Protein AF-A0A0K8Q6Y3-F1 (afdb_monomer_lite)

pLDDT: mean 94.61, std 6.65, range [53.03, 98.31]

Radius of gyration: 15.13 Å; chains: 1; bounding box: 29×23×39 Å

Secondary structure (DSSP, 8-state):
-PPP-HHHHHHHHHHHHHHPPP-GGGGGG--S--EEEEETT-SSS-HHHHHHHHHH-TTSEEEEETT--SS--

Sequence (73 aa):
MTTPIGADAFLRQQQAVVQRADLQSMLPSIACPTAIIHGAGDRLIPISAAEEMAAALPTAQFTVVEGAGHFLF

Structure (mmCIF, N/CA/C/O backbone):
data_AF-A0A0K8Q6Y3-F1
#
_entry.id   AF-A0A0K8Q6Y3-F1
#
loop_
_atom_site.group_PDB
_atom_site.id
_atom_site.type_symbol
_atom_site.label_atom_id
_atom_site.label_alt_id
_atom_site.label_comp_id
_atom_site.label_asym_id
_atom_site.label_entity_id
_atom_site.label_seq_id
_atom_site.pdbx_PDB_ins_code
_atom_site.Cartn_x
_atom_site.Cartn_y
_atom_site.Cartn_z
_atom_site.occupancy
_atom_site.B_iso_or_equiv
_atom_site.auth_seq_id
_atom_site.auth_comp_id
_atom_site.auth_asym_id
_atom_site.auth_atom_id
_atom_site.pdbx_PDB_model_num
ATOM 1 N N . MET A 1 1 ? -3.070 9.941 -24.794 1.00 53.03 1 MET A N 1
ATOM 2 C CA . MET A 1 1 ? -1.903 9.096 -25.132 1.00 53.03 1 MET A CA 1
ATOM 3 C C . MET A 1 1 ? -0.746 9.554 -24.265 1.00 53.03 1 MET A C 1
ATOM 5 O O . MET A 1 1 ? -0.551 10.758 -24.161 1.00 53.03 1 MET A O 1
ATOM 9 N N . THR A 1 2 ? -0.057 8.647 -23.576 1.00 79.12 2 THR A N 1
ATOM 10 C CA . THR A 1 2 ? 1.117 8.988 -22.758 1.00 79.12 2 THR A CA 1
ATOM 11 C C . THR A 1 2 ? 2.370 9.016 -23.634 1.00 79.12 2 THR A C 1
ATOM 13 O O . THR A 1 2 ? 2.505 8.215 -24.558 1.00 79.12 2 THR A O 1
ATOM 16 N N . THR A 1 3 ? 3.281 9.952 -23.366 1.00 88.31 3 THR A N 1
ATOM 17 C CA . THR A 1 3 ? 4.572 10.044 -24.064 1.00 88.31 3 THR A CA 1
ATOM 18 C C . THR A 1 3 ? 5.614 9.202 -23.322 1.00 88.31 3 THR A C 1
ATOM 20 O O . THR A 1 3 ? 5.727 9.350 -22.102 1.00 88.31 3 THR A O 1
ATOM 23 N N . PRO A 1 4 ? 6.397 8.343 -24.002 1.00 87.50 4 PRO A N 1
ATOM 24 C CA . PRO A 1 4 ? 7.490 7.611 -23.365 1.00 87.50 4 PRO A CA 1
ATOM 25 C C . PRO A 1 4 ? 8.551 8.565 -22.797 1.00 87.50 4 PRO A C 1
ATOM 27 O O . PRO A 1 4 ? 9.011 9.467 -23.492 1.00 87.50 4 PRO A O 1
ATOM 30 N N . ILE A 1 5 ? 8.963 8.344 -21.546 1.00 91.56 5 ILE A N 1
ATOM 31 C CA . ILE A 1 5 ? 9.939 9.188 -20.822 1.00 91.56 5 ILE A CA 1
ATOM 32 C C . ILE A 1 5 ? 11.353 8.584 -20.740 1.00 91.56 5 ILE A C 1
ATOM 34 O O . ILE A 1 5 ? 12.266 9.219 -20.217 1.00 91.56 5 ILE A O 1
ATOM 38 N N . GLY A 1 6 ? 11.549 7.376 -21.278 1.00 95.50 6 GLY A N 1
ATOM 39 C CA . GLY A 1 6 ? 12.849 6.702 -21.344 1.00 95.50 6 GLY A CA 1
ATOM 40 C C . GLY A 1 6 ? 13.326 6.070 -20.027 1.00 95.50 6 GLY A C 1
ATOM 41 O O . GLY A 1 6 ? 12.732 6.250 -18.962 1.00 95.50 6 GLY A O 1
ATOM 42 N N . ALA A 1 7 ? 14.415 5.301 -20.118 1.00 95.44 7 ALA A N 1
ATOM 4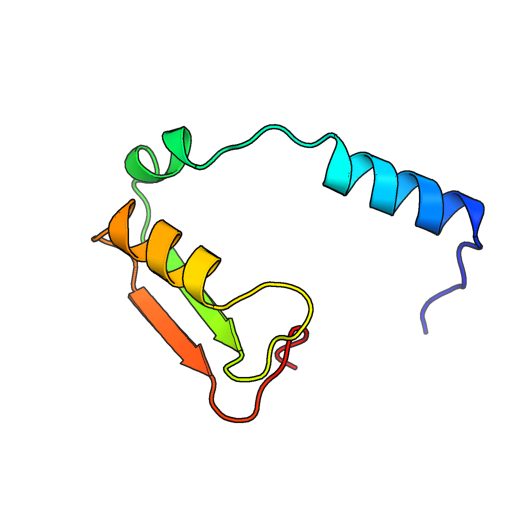3 C CA . ALA A 1 7 ? 14.950 4.499 -19.013 1.00 95.44 7 ALA A CA 1
ATOM 44 C C . ALA A 1 7 ? 15.485 5.348 -17.848 1.00 95.44 7 ALA A C 1
ATOM 46 O O . ALA A 1 7 ? 15.249 5.011 -16.690 1.00 95.44 7 ALA A O 1
ATOM 47 N N . ASP A 1 8 ? 16.131 6.480 -18.128 1.00 96.75 8 ASP A N 1
ATOM 48 C CA . ASP A 1 8 ? 16.684 7.349 -17.080 1.00 96.75 8 ASP A CA 1
ATOM 49 C C . ASP A 1 8 ? 15.591 7.924 -16.177 1.00 96.75 8 ASP A C 1
ATOM 51 O O . ASP A 1 8 ? 15.766 8.059 -14.966 1.00 96.75 8 ASP A O 1
ATOM 55 N N . ALA A 1 9 ? 14.434 8.259 -16.753 1.00 95.06 9 ALA A N 1
ATOM 56 C CA . ALA A 1 9 ? 13.300 8.727 -15.973 1.00 95.06 9 ALA A CA 1
ATOM 57 C C . ALA A 1 9 ? 12.722 7.611 -15.095 1.00 95.06 9 ALA A C 1
ATOM 59 O O . ALA A 1 9 ? 12.440 7.858 -13.923 1.00 95.06 9 ALA A O 1
ATOM 60 N N . PHE A 1 10 ? 12.627 6.388 -15.624 1.00 93.62 10 PHE A N 1
ATOM 61 C CA . PHE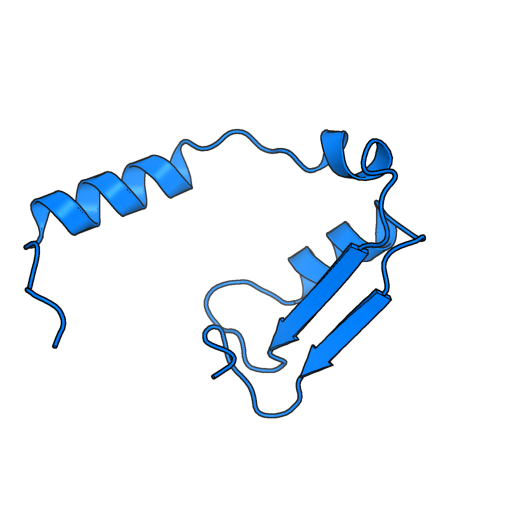 A 1 10 ? 12.228 5.218 -14.844 1.00 93.62 10 PHE A CA 1
ATOM 62 C C . PHE A 1 10 ? 13.188 4.962 -13.671 1.00 93.62 10 PHE A C 1
ATOM 64 O O . PHE A 1 10 ? 12.740 4.827 -12.535 1.00 93.62 10 PHE A O 1
ATOM 71 N N . LEU A 1 11 ? 14.505 4.971 -13.908 1.00 96.25 11 LEU A N 1
ATOM 72 C CA . LEU A 1 11 ? 15.509 4.755 -12.860 1.00 96.25 11 LEU A CA 1
ATOM 73 C C . LEU A 1 11 ? 15.437 5.817 -11.761 1.00 96.25 11 LEU A C 1
ATOM 75 O O . LEU A 1 11 ? 15.454 5.471 -10.581 1.00 96.25 11 LEU A O 1
ATOM 79 N N . ARG A 1 12 ? 15.279 7.095 -12.128 1.00 95.69 12 ARG A N 1
ATOM 80 C CA . ARG A 1 12 ? 15.101 8.176 -11.144 1.00 95.69 12 ARG A CA 1
ATOM 81 C C . ARG A 1 12 ? 13.841 7.989 -10.298 1.00 95.69 12 ARG A C 1
ATOM 83 O O . ARG A 1 12 ? 13.879 8.241 -9.098 1.00 95.69 12 ARG A O 1
ATOM 90 N N . GLN A 1 13 ? 12.737 7.538 -10.896 1.00 95.06 13 GLN A N 1
ATOM 91 C CA . GLN A 1 13 ? 11.499 7.255 -10.161 1.00 95.06 13 GLN A CA 1
ATOM 92 C C . GLN A 1 13 ? 11.664 6.068 -9.205 1.00 95.06 13 GLN A C 1
ATOM 94 O O . GLN A 1 13 ? 11.267 6.166 -8.046 1.00 95.06 13 GLN A O 1
ATOM 99 N N . GLN A 1 14 ? 12.305 4.984 -9.650 1.00 95.50 14 GLN A N 1
ATOM 100 C CA . GLN A 1 14 ? 12.594 3.831 -8.791 1.00 95.50 14 GLN A CA 1
ATOM 101 C C . GLN A 1 14 ? 13.508 4.212 -7.620 1.00 95.50 14 GLN A C 1
ATOM 103 O O . GLN A 1 14 ? 13.225 3.858 -6.478 1.00 95.50 14 GLN A O 1
ATOM 108 N N . GLN A 1 15 ? 14.559 4.999 -7.871 1.00 96.69 15 GLN A N 1
ATOM 109 C CA . GLN A 1 15 ? 15.436 5.507 -6.813 1.00 96.69 15 GLN A CA 1
ATOM 110 C C . GLN A 1 15 ? 14.672 6.353 -5.791 1.00 96.69 15 GLN A C 1
ATOM 112 O O . GLN A 1 15 ? 14.867 6.163 -4.594 1.00 96.69 15 GLN A O 1
ATOM 117 N N . ALA A 1 16 ? 13.767 7.227 -6.239 1.00 95.62 16 ALA A N 1
ATOM 118 C CA . ALA A 1 16 ? 12.941 8.027 -5.337 1.00 95.62 16 ALA A CA 1
ATOM 119 C C . ALA A 1 16 ? 12.036 7.158 -4.444 1.00 95.62 16 ALA A C 1
ATOM 121 O O . ALA A 1 16 ? 11.897 7.442 -3.257 1.00 95.62 16 ALA A O 1
ATOM 122 N N . VAL A 1 17 ? 11.459 6.077 -4.985 1.00 93.44 17 VAL A N 1
ATOM 123 C CA . VAL A 1 17 ? 10.650 5.126 -4.201 1.00 93.44 17 VAL A CA 1
ATOM 124 C C . VAL A 1 17 ? 11.503 4.384 -3.173 1.00 93.44 17 VAL A C 1
ATOM 126 O O . VAL A 1 17 ? 11.076 4.245 -2.031 1.00 93.44 17 VAL A O 1
ATOM 129 N N . VAL A 1 18 ? 12.705 3.938 -3.548 1.00 93.50 18 VAL A N 1
ATOM 130 C CA . VAL A 1 18 ? 13.615 3.194 -2.656 1.00 93.50 18 VAL A CA 1
ATOM 131 C C . VAL A 1 18 ? 14.176 4.076 -1.539 1.00 93.50 18 VAL A C 1
ATOM 133 O O . VAL A 1 18 ? 14.362 3.607 -0.422 1.00 93.50 18 VAL A O 1
ATOM 136 N N . GLN A 1 19 ? 14.450 5.348 -1.827 1.00 95.69 19 GLN A N 1
ATOM 137 C CA . GLN A 1 19 ? 15.052 6.283 -0.871 1.00 95.69 19 GLN A CA 1
ATOM 138 C C . GLN A 1 19 ? 14.028 7.000 0.015 1.00 95.69 19 GLN A C 1
ATOM 140 O O . GLN A 1 19 ? 14.420 7.784 0.882 1.00 95.69 19 GLN A O 1
ATOM 145 N N . ARG A 1 20 ? 12.724 6.781 -0.200 1.00 95.12 20 ARG A N 1
ATOM 146 C CA . ARG A 1 20 ? 11.687 7.433 0.605 1.00 95.12 20 ARG A CA 1
ATOM 147 C C . ARG A 1 20 ? 11.803 7.005 2.068 1.00 95.12 20 ARG A C 1
ATOM 149 O O . ARG A 1 20 ? 12.071 5.844 2.364 1.00 95.12 20 ARG A O 1
ATOM 156 N N . ALA A 1 21 ? 11.552 7.943 2.976 1.00 95.38 21 ALA A N 1
ATOM 157 C CA . ALA A 1 21 ? 11.482 7.634 4.396 1.00 95.38 21 ALA A CA 1
ATOM 158 C C . ALA A 1 21 ? 10.334 6.657 4.690 1.00 95.38 21 ALA A C 1
ATOM 160 O O . ALA A 1 21 ? 9.289 6.687 4.029 1.00 95.38 21 ALA A O 1
ATOM 161 N N . ASP A 1 22 ? 10.522 5.825 5.711 1.00 94.19 22 ASP A N 1
ATOM 162 C CA . ASP A 1 22 ? 9.422 5.074 6.301 1.00 94.19 22 ASP A CA 1
ATOM 163 C C . ASP A 1 22 ? 8.502 6.035 7.068 1.00 94.19 22 ASP A C 1
ATOM 165 O O . ASP A 1 22 ? 8.962 6.836 7.883 1.00 94.19 22 ASP A O 1
ATOM 169 N N . LEU A 1 23 ? 7.202 5.964 6.781 1.00 93.94 23 LEU A N 1
ATOM 170 C CA . LEU A 1 23 ? 6.170 6.829 7.354 1.00 93.94 23 LEU A CA 1
ATOM 171 C C . LEU A 1 23 ? 5.164 6.052 8.213 1.00 93.94 23 LEU A C 1
ATOM 173 O O . LEU A 1 23 ? 4.158 6.626 8.628 1.00 93.94 23 LEU A O 1
ATOM 177 N N . GLN A 1 24 ? 5.407 4.769 8.505 1.00 93.88 24 GLN A N 1
ATOM 178 C CA . GLN A 1 24 ? 4.498 3.952 9.320 1.00 93.88 24 GLN A CA 1
ATOM 179 C C . GLN A 1 24 ? 4.204 4.584 10.689 1.00 93.88 24 GLN A C 1
ATOM 181 O O . GLN A 1 24 ? 3.059 4.601 11.135 1.00 93.88 24 GLN A O 1
ATOM 186 N N . SER A 1 25 ? 5.208 5.197 11.323 1.00 95.62 25 SER A N 1
ATOM 187 C CA . SER A 1 25 ? 5.052 5.887 12.612 1.00 95.62 25 SER A CA 1
ATOM 188 C C . SER A 1 25 ? 4.145 7.122 12.553 1.00 95.62 25 SER A C 1
ATOM 190 O O . SER A 1 25 ? 3.672 7.580 13.592 1.00 95.62 25 SER A O 1
ATOM 192 N N . MET A 1 26 ? 3.877 7.657 11.358 1.00 95.88 26 MET A N 1
ATOM 193 C CA . MET A 1 26 ? 2.981 8.797 11.167 1.00 95.88 26 MET A CA 1
ATOM 194 C C . MET A 1 26 ? 1.511 8.391 11.033 1.00 95.88 26 MET A C 1
ATOM 196 O O . MET A 1 26 ? 0.650 9.252 11.205 1.00 95.88 26 MET A O 1
ATOM 200 N N . LEU A 1 27 ? 1.195 7.120 10.757 1.00 96.06 27 LEU A N 1
ATOM 201 C CA . LEU A 1 27 ? -0.187 6.663 10.547 1.00 96.06 27 LEU A CA 1
ATOM 202 C C . LEU A 1 27 ? -1.146 7.061 11.684 1.00 96.06 27 LEU A C 1
ATOM 204 O O . LEU A 1 27 ? -2.211 7.591 11.366 1.00 96.06 27 LEU A O 1
ATOM 208 N N . PRO A 1 28 ? -0.781 6.955 12.982 1.00 95.81 28 PRO A N 1
ATOM 209 C CA . PRO A 1 28 ? -1.674 7.350 14.075 1.00 95.81 28 PRO A CA 1
ATOM 210 C C . PRO A 1 28 ? -2.012 8.849 14.114 1.00 95.81 28 PRO A C 1
ATOM 212 O O . PRO A 1 28 ? -2.937 9.249 14.814 1.00 95.81 28 PRO A O 1
ATOM 215 N N . SER A 1 29 ? -1.260 9.693 13.395 1.00 97.06 29 SER A N 1
ATOM 216 C CA . SER A 1 29 ? -1.506 11.142 13.331 1.00 97.06 29 SER A CA 1
ATOM 217 C C . SER A 1 29 ? -2.575 11.543 12.307 1.00 97.06 29 SER A C 1
ATOM 219 O O . SER A 1 29 ? -2.987 12.704 12.271 1.00 97.06 29 SER A O 1
ATOM 221 N N . ILE A 1 30 ? -3.048 10.606 11.479 1.00 97.69 30 ILE A N 1
ATOM 222 C CA . ILE A 1 30 ? -4.081 10.866 10.474 1.00 97.69 30 ILE A CA 1
ATOM 223 C C . ILE A 1 30 ? -5.445 10.987 11.169 1.00 97.69 30 ILE A C 1
ATOM 225 O O . ILE A 1 30 ? -5.976 10.018 11.703 1.00 97.69 30 ILE A O 1
ATOM 229 N N . ALA A 1 31 ? -6.025 12.190 11.146 1.00 97.00 31 ALA A N 1
ATOM 230 C CA . ALA A 1 31 ? -7.284 12.496 11.838 1.00 97.00 31 ALA A CA 1
ATOM 231 C C . ALA A 1 31 ? -8.523 12.545 10.923 1.00 97.00 31 ALA A C 1
ATOM 233 O O . ALA A 1 31 ? -9.648 12.648 11.412 1.00 97.00 31 ALA A O 1
ATOM 234 N N . CYS A 1 32 ? -8.344 12.518 9.600 1.00 97.81 32 CYS A N 1
ATOM 235 C CA . CYS A 1 32 ? -9.456 12.537 8.652 1.00 97.81 32 CYS A CA 1
ATOM 236 C C . CYS A 1 32 ? -9.978 11.117 8.355 1.00 97.81 32 CYS A C 1
ATOM 238 O O . CYS A 1 32 ? -9.243 10.137 8.523 1.00 97.81 32 CYS A O 1
ATOM 240 N N . PRO A 1 33 ? -11.233 10.983 7.878 1.00 98.19 33 PRO A N 1
ATOM 241 C CA . PRO A 1 33 ? -11.737 9.710 7.376 1.00 98.19 33 PRO A CA 1
ATOM 242 C C . PRO A 1 33 ? -10.794 9.130 6.319 1.00 98.19 33 PRO A C 1
ATOM 244 O O . PRO A 1 33 ? -10.458 9.804 5.346 1.00 98.19 33 PRO A O 1
ATOM 247 N N . THR A 1 34 ? -10.363 7.888 6.528 1.00 98.31 34 THR A N 1
ATOM 248 C CA . THR A 1 34 ? -9.330 7.237 5.717 1.00 98.31 34 THR A CA 1
ATOM 249 C C . THR A 1 34 ? -9.834 5.896 5.199 1.00 98.31 34 THR A C 1
ATOM 251 O O . THR A 1 34 ? -10.460 5.136 5.938 1.00 98.31 34 THR A O 1
ATOM 254 N N . ALA A 1 35 ? -9.543 5.599 3.935 1.00 98.06 35 ALA A N 1
ATOM 255 C CA . ALA A 1 35 ? -9.767 4.293 3.329 1.00 98.06 35 ALA A CA 1
ATOM 256 C C . ALA A 1 35 ? -8.419 3.672 2.949 1.00 98.06 35 ALA A C 1
ATOM 258 O O . ALA A 1 35 ? -7.571 4.335 2.350 1.00 98.06 35 ALA A O 1
ATOM 259 N N . ILE A 1 36 ? -8.239 2.399 3.285 1.00 97.88 36 ILE A N 1
ATOM 260 C CA . ILE A 1 36 ? -7.106 1.571 2.871 1.00 97.88 36 ILE A CA 1
ATOM 261 C C . ILE A 1 36 ? -7.673 0.540 1.899 1.00 97.88 36 ILE A C 1
ATOM 263 O O . ILE A 1 36 ? -8.577 -0.213 2.255 1.00 97.88 36 ILE A O 1
ATOM 267 N N . ILE A 1 37 ? -7.181 0.522 0.661 1.00 97.75 37 ILE A N 1
ATOM 268 C CA . ILE A 1 37 ? -7.694 -0.349 -0.402 1.00 97.75 37 ILE A CA 1
ATOM 269 C C . ILE A 1 37 ? -6.530 -1.147 -0.979 1.00 97.75 37 ILE A C 1
ATOM 271 O O . ILE A 1 37 ? -5.499 -0.565 -1.315 1.00 97.75 37 ILE A O 1
ATOM 275 N N . HIS A 1 38 ? -6.691 -2.465 -1.098 1.00 98.25 38 HIS A N 1
ATOM 276 C CA . HIS A 1 38 ? -5.654 -3.356 -1.616 1.00 98.25 38 HIS A CA 1
ATOM 277 C C . HIS A 1 38 ? -6.239 -4.411 -2.562 1.00 98.25 38 HIS A C 1
ATOM 279 O O . HIS A 1 38 ? -7.337 -4.911 -2.328 1.00 98.25 38 HIS A O 1
ATOM 285 N N . GLY A 1 39 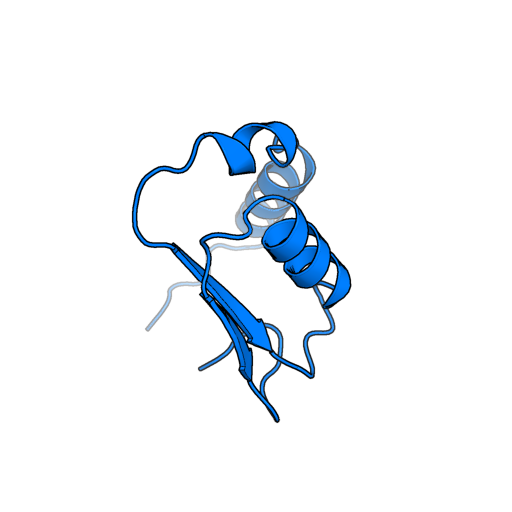? -5.525 -4.753 -3.635 1.00 97.75 39 GLY A N 1
ATOM 286 C CA . GLY A 1 39 ? -5.946 -5.798 -4.571 1.00 97.75 39 GLY A CA 1
ATOM 287 C C . GLY A 1 39 ? -5.515 -7.171 -4.070 1.00 97.75 39 GLY A C 1
ATOM 288 O O . GLY A 1 39 ? -4.345 -7.362 -3.757 1.00 97.75 39 GLY A O 1
ATOM 289 N N . ALA A 1 40 ? -6.428 -8.143 -4.011 1.00 96.25 40 ALA A N 1
ATOM 290 C CA . ALA A 1 40 ? -6.127 -9.483 -3.487 1.00 96.25 40 ALA A CA 1
ATOM 291 C C . ALA A 1 40 ? -4.993 -10.206 -4.250 1.00 96.25 40 ALA A C 1
ATOM 293 O O . ALA A 1 40 ? -4.309 -11.065 -3.700 1.00 96.25 40 ALA A O 1
ATOM 294 N N . GLY A 1 41 ? -4.797 -9.863 -5.525 1.00 95.94 41 GLY A N 1
ATOM 295 C CA . GLY A 1 41 ? -3.766 -10.406 -6.405 1.00 95.94 41 GLY A CA 1
ATOM 296 C C . GLY A 1 41 ? -2.555 -9.492 -6.607 1.00 95.94 41 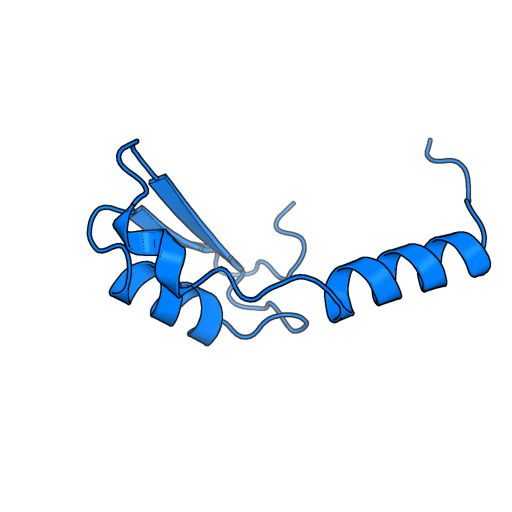GLY A C 1
ATOM 297 O O . GLY A 1 41 ? -1.858 -9.657 -7.612 1.00 95.94 41 GLY A O 1
ATOM 298 N N . ASP A 1 42 ? -2.318 -8.494 -5.745 1.00 97.75 42 ASP A N 1
ATOM 299 C CA . ASP A 1 42 ? -1.113 -7.661 -5.837 1.00 97.75 42 ASP A CA 1
ATOM 300 C C . ASP A 1 42 ? 0.150 -8.524 -5.648 1.00 97.75 42 ASP A C 1
ATOM 302 O O . ASP A 1 42 ? 0.307 -9.270 -4.684 1.00 97.75 42 ASP A O 1
ATOM 306 N N . ARG A 1 43 ? 1.053 -8.451 -6.630 1.00 95.62 43 ARG A N 1
ATOM 307 C CA . ARG A 1 43 ? 2.334 -9.176 -6.649 1.00 95.62 43 ARG A CA 1
ATOM 308 C C . ARG A 1 43 ? 3.538 -8.260 -6.449 1.00 95.62 43 ARG A C 1
ATOM 310 O O . ARG A 1 43 ? 4.658 -8.759 -6.369 1.00 95.62 43 ARG A O 1
ATOM 317 N N . LEU A 1 44 ? 3.324 -6.946 -6.446 1.00 95.50 44 LEU A N 1
ATOM 318 C CA . LEU A 1 44 ? 4.356 -5.935 -6.238 1.00 95.50 44 LEU A CA 1
ATOM 319 C C . LEU A 1 44 ? 4.435 -5.534 -4.768 1.00 95.50 44 LEU A C 1
ATOM 321 O O . LEU A 1 44 ? 5.537 -5.382 -4.244 1.00 95.50 44 LEU A O 1
ATOM 325 N N . ILE A 1 45 ? 3.287 -5.395 -4.107 1.00 95.38 45 ILE A N 1
ATOM 326 C CA . ILE A 1 45 ? 3.201 -5.080 -2.683 1.00 95.38 45 ILE A CA 1
ATOM 327 C C . ILE A 1 45 ? 2.386 -6.181 -2.000 1.00 95.38 45 ILE A C 1
ATOM 329 O O . ILE A 1 45 ? 1.259 -6.430 -2.417 1.00 95.38 45 ILE A O 1
ATOM 333 N N . PRO A 1 46 ? 2.923 -6.857 -0.971 1.00 96.06 46 PRO A N 1
ATOM 334 C CA . PRO A 1 46 ? 2.171 -7.879 -0.256 1.00 96.06 46 PRO A CA 1
ATOM 335 C C . PRO A 1 46 ? 1.016 -7.256 0.536 1.00 96.06 46 PRO A C 1
ATOM 337 O O . PRO A 1 46 ? 1.156 -6.172 1.107 1.00 96.06 46 PRO A O 1
ATOM 340 N N . ILE A 1 47 ? -0.095 -7.986 0.645 1.00 97.19 47 ILE A N 1
ATOM 341 C CA . ILE A 1 47 ? -1.282 -7.552 1.398 1.00 97.19 47 ILE A CA 1
ATOM 342 C C . ILE A 1 47 ? -0.989 -7.239 2.871 1.00 97.19 47 ILE A C 1
ATOM 344 O O . ILE A 1 47 ? -1.617 -6.347 3.438 1.00 97.19 47 ILE A O 1
ATOM 348 N N . SER A 1 48 ? 0.026 -7.881 3.460 1.00 97.75 48 SER A N 1
ATOM 349 C CA . SER A 1 48 ? 0.441 -7.644 4.846 1.00 97.75 48 SER A CA 1
ATOM 350 C C . SER A 1 48 ? 0.794 -6.182 5.123 1.00 97.75 48 SER A C 1
ATOM 352 O O . SER A 1 48 ? 0.519 -5.690 6.208 1.00 97.75 48 SER A O 1
ATOM 354 N N . ALA A 1 49 ? 1.314 -5.441 4.136 1.00 96.38 49 ALA A N 1
ATOM 355 C CA . ALA A 1 49 ? 1.580 -4.012 4.303 1.00 96.38 49 ALA A CA 1
ATOM 356 C C . ALA A 1 49 ? 0.285 -3.209 4.534 1.00 96.38 49 ALA A C 1
ATOM 358 O O . ALA A 1 49 ? 0.261 -2.280 5.338 1.00 96.38 49 ALA A O 1
ATOM 359 N N . ALA A 1 50 ? -0.810 -3.565 3.855 1.00 97.38 50 ALA A N 1
ATOM 360 C CA . ALA A 1 50 ? -2.104 -2.919 4.068 1.00 97.38 50 ALA A CA 1
ATOM 361 C C . ALA A 1 50 ? -2.738 -3.337 5.406 1.00 97.38 50 ALA A C 1
ATOM 363 O O . ALA A 1 50 ? -3.337 -2.502 6.084 1.00 97.38 50 ALA A O 1
ATOM 364 N N . GLU A 1 51 ? -2.565 -4.598 5.811 1.00 97.88 51 GLU A N 1
ATOM 365 C CA . GLU A 1 51 ? -3.006 -5.106 7.118 1.00 97.88 51 GLU A CA 1
ATOM 366 C C . GLU A 1 51 ? -2.278 -4.402 8.273 1.00 97.88 51 GLU A C 1
ATOM 368 O O . GLU A 1 51 ? -2.915 -3.960 9.230 1.00 97.88 51 GLU A O 1
ATOM 373 N N . GLU A 1 52 ? -0.960 -4.218 8.158 1.00 97.56 52 GLU A N 1
ATOM 374 C CA . GLU A 1 52 ? -0.140 -3.456 9.105 1.00 97.56 52 GLU A CA 1
ATOM 375 C C . GLU A 1 52 ? -0.602 -1.995 9.195 1.00 97.56 52 GLU A C 1
ATOM 377 O O . GLU A 1 52 ? -0.767 -1.459 10.294 1.00 97.56 52 GLU A O 1
ATOM 382 N N . MET A 1 53 ? -0.898 -1.360 8.054 1.00 97.56 53 MET A N 1
ATOM 383 C CA . MET A 1 53 ? -1.456 -0.005 8.033 1.00 97.56 53 MET A CA 1
ATOM 384 C C . MET A 1 53 ? -2.823 0.073 8.726 1.00 97.56 53 MET A C 1
ATOM 386 O O . MET A 1 53 ? -3.065 1.011 9.484 1.00 97.56 53 MET A O 1
ATOM 390 N N . ALA A 1 54 ? -3.708 -0.900 8.493 1.00 97.56 54 ALA A N 1
ATOM 391 C CA . ALA A 1 54 ? -5.027 -0.957 9.123 1.00 97.56 54 ALA A CA 1
ATOM 392 C C . ALA A 1 54 ? -4.933 -1.198 10.639 1.00 97.56 54 ALA A C 1
ATOM 394 O O . ALA A 1 54 ? -5.696 -0.611 11.406 1.00 97.56 54 ALA A O 1
ATOM 395 N N . ALA A 1 55 ? -3.962 -1.999 11.087 1.00 97.00 55 ALA A N 1
ATOM 396 C CA . ALA A 1 55 ? -3.682 -2.193 12.507 1.00 97.00 55 ALA A CA 1
ATOM 397 C C . ALA A 1 55 ? -3.144 -0.913 13.174 1.00 97.00 55 ALA A C 1
ATOM 399 O O . ALA A 1 55 ? -3.517 -0.604 14.307 1.00 97.00 55 ALA A O 1
ATOM 400 N N . ALA A 1 56 ? -2.298 -0.150 12.474 1.00 97.06 56 ALA A N 1
ATOM 401 C CA . ALA A 1 56 ? -1.740 1.114 12.961 1.00 97.06 56 ALA A CA 1
ATOM 402 C C . ALA A 1 56 ? -2.730 2.294 12.901 1.00 97.06 56 ALA A C 1
ATOM 404 O O . ALA A 1 56 ? -2.575 3.260 13.651 1.00 97.06 56 ALA A O 1
ATOM 405 N N . LEU A 1 57 ? -3.755 2.219 12.045 1.00 97.25 57 LEU A N 1
ATOM 406 C CA . LEU A 1 57 ? -4.824 3.212 11.921 1.00 97.25 57 LEU A CA 1
ATOM 407 C C . LEU A 1 57 ? -6.212 2.545 12.023 1.00 97.25 57 LEU A C 1
ATOM 409 O O . LEU A 1 57 ? -6.910 2.416 11.016 1.00 97.25 57 LEU A O 1
ATOM 413 N N . PRO A 1 58 ? -6.666 2.165 13.236 1.00 95.06 58 PRO A N 1
ATOM 414 C CA . PRO A 1 58 ? -7.912 1.408 13.422 1.00 95.06 58 PRO A CA 1
ATOM 415 C C . PRO A 1 58 ? -9.189 2.145 12.995 1.00 95.06 58 PRO A C 1
ATOM 417 O O . PRO A 1 58 ? -10.250 1.539 12.879 1.00 95.06 58 PRO A O 1
ATOM 420 N N . THR A 1 59 ? -9.115 3.465 12.808 1.00 95.94 59 THR A N 1
ATOM 421 C CA . THR A 1 59 ? -10.226 4.294 12.322 1.00 95.94 59 THR A CA 1
ATOM 422 C C . THR A 1 59 ? -10.398 4.232 10.804 1.00 95.94 59 THR A C 1
ATOM 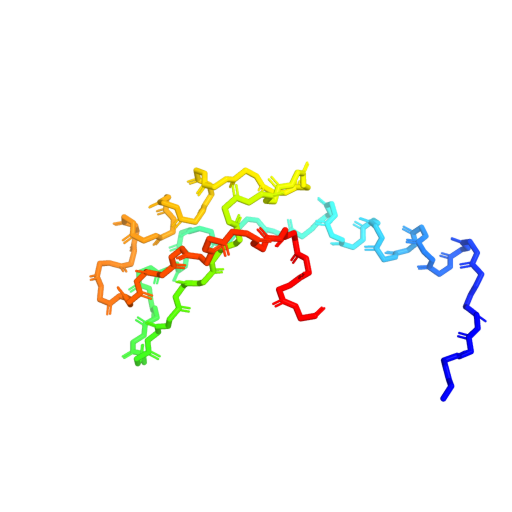424 O O . THR A 1 59 ? -11.403 4.727 10.290 1.00 95.94 59 THR A O 1
ATOM 427 N N . ALA A 1 60 ? -9.440 3.652 10.075 1.00 98.06 60 ALA A N 1
ATOM 428 C CA . ALA A 1 60 ? -9.527 3.504 8.633 1.00 98.06 60 ALA A CA 1
ATOM 429 C C . ALA A 1 60 ? -10.472 2.365 8.228 1.00 98.06 60 ALA A C 1
ATOM 431 O O . ALA A 1 60 ? -10.563 1.327 8.882 1.00 98.06 60 ALA A O 1
ATOM 432 N N . GLN A 1 61 ? -11.140 2.538 7.090 1.00 98.31 61 GLN A N 1
ATOM 433 C CA . GLN A 1 61 ? -11.889 1.463 6.445 1.00 98.31 61 GLN A CA 1
ATOM 434 C C . GLN A 1 61 ? -10.949 0.664 5.545 1.00 98.31 61 GLN A C 1
ATOM 436 O O . GLN A 1 61 ? -10.479 1.182 4.533 1.00 98.31 61 GLN A O 1
ATOM 441 N N . PHE A 1 62 ? -10.676 -0.589 5.906 1.00 98.19 62 PHE A N 1
ATOM 442 C CA . PHE A 1 62 ? -9.849 -1.488 5.105 1.00 98.19 62 PHE A CA 1
ATOM 443 C C . PHE A 1 62 ? -10.711 -2.338 4.163 1.00 98.19 62 PHE A C 1
ATOM 445 O O . PHE A 1 62 ? -11.635 -3.018 4.606 1.00 98.19 62 PHE A O 1
ATOM 452 N N . THR A 1 63 ? -10.426 -2.279 2.860 1.00 98.00 63 THR A N 1
ATOM 453 C CA . THR A 1 63 ? -11.130 -3.030 1.810 1.00 98.00 63 THR A CA 1
ATOM 454 C C . THR A 1 63 ? -10.140 -3.795 0.941 1.00 98.00 63 THR A C 1
ATOM 456 O O . THR A 1 63 ? -9.219 -3.212 0.367 1.00 98.00 63 THR A O 1
ATOM 459 N N . VAL A 1 64 ? -10.377 -5.096 0.789 1.00 97.75 64 VAL A N 1
ATOM 460 C CA . VAL A 1 64 ? -9.658 -5.945 -0.164 1.00 97.75 64 VAL A CA 1
ATOM 461 C C . VAL A 1 64 ? -10.529 -6.140 -1.401 1.00 97.75 64 VAL A C 1
ATOM 463 O O . VAL A 1 64 ? -11.706 -6.484 -1.292 1.00 97.75 64 VAL A O 1
ATOM 466 N N . VAL A 1 65 ? -9.963 -5.885 -2.579 1.00 97.19 65 VAL A N 1
ATOM 467 C CA . VAL A 1 65 ? -10.651 -6.019 -3.865 1.00 97.19 65 VAL A CA 1
ATOM 468 C C . VAL A 1 65 ? -10.281 -7.359 -4.486 1.00 97.19 65 VAL A C 1
ATOM 470 O O . VAL A 1 65 ? -9.169 -7.552 -4.985 1.00 97.19 65 VAL A O 1
ATOM 473 N N . GLU A 1 66 ? -11.232 -8.287 -4.459 1.00 96.50 66 GLU A N 1
ATOM 474 C CA . GLU A 1 66 ? -11.086 -9.599 -5.085 1.00 96.50 66 GLU A CA 1
ATOM 475 C C . GLU A 1 66 ? -10.907 -9.488 -6.602 1.00 96.50 66 GLU A C 1
ATOM 477 O O . GLU A 1 66 ? -11.536 -8.666 -7.270 1.00 96.50 66 GLU A O 1
ATOM 482 N N . GLY A 1 67 ? -10.031 -10.327 -7.157 1.00 93.94 67 GLY A N 1
ATOM 483 C CA . GLY A 1 67 ? -9.721 -10.340 -8.590 1.00 93.94 67 GLY A CA 1
ATOM 484 C C . GLY A 1 67 ? -8.866 -9.167 -9.094 1.00 93.94 67 GLY A C 1
ATOM 485 O O . GLY A 1 67 ? -8.509 -9.164 -10.272 1.00 93.94 67 GLY A O 1
ATOM 486 N N . ALA A 1 68 ? -8.498 -8.206 -8.239 1.00 96.31 68 ALA A N 1
ATOM 487 C CA . ALA A 1 68 ? -7.651 -7.070 -8.605 1.00 96.31 68 ALA A CA 1
ATOM 488 C C . ALA A 1 68 ? -6.184 -7.274 -8.188 1.00 96.31 68 ALA A C 1
ATOM 490 O O . ALA A 1 68 ? -5.902 -7.871 -7.150 1.00 96.31 68 ALA A O 1
ATOM 491 N N . GLY A 1 69 ? -5.250 -6.767 -8.999 1.00 94.94 69 GLY A N 1
ATOM 492 C CA . GLY A 1 69 ? -3.810 -6.767 -8.712 1.00 94.94 69 GLY A CA 1
ATOM 493 C C . GLY A 1 69 ? -3.312 -5.424 -8.170 1.00 94.94 69 GLY A C 1
ATOM 494 O O . GLY A 1 69 ? -4.074 -4.659 -7.590 1.00 94.94 69 GLY A O 1
ATOM 495 N N . HIS A 1 70 ? -2.036 -5.108 -8.414 1.00 96.06 70 HIS A N 1
ATOM 496 C CA . HIS A 1 70 ? -1.428 -3.834 -7.995 1.00 96.06 70 HIS A CA 1
ATOM 497 C C . HIS A 1 70 ? -2.125 -2.600 -8.590 1.00 96.06 70 HIS A C 1
ATOM 499 O O . HIS A 1 70 ? -2.297 -1.575 -7.936 1.00 96.06 70 HIS A O 1
ATOM 505 N N . PHE A 1 71 ? -2.534 -2.705 -9.854 1.00 92.56 71 PHE A N 1
ATOM 506 C CA . PHE A 1 71 ? -3.315 -1.682 -10.536 1.00 92.56 71 PHE A CA 1
ATOM 507 C C . PHE A 1 71 ? -4.784 -2.093 -10.473 1.00 92.56 71 PHE A C 1
ATOM 509 O O . PHE A 1 71 ? -5.192 -3.055 -11.118 1.00 92.56 71 PHE A O 1
ATOM 516 N N . LEU A 1 72 ? -5.550 -1.394 -9.635 1.00 79.81 72 LEU A N 1
ATOM 517 C CA . LEU A 1 72 ? -6.929 -1.746 -9.276 1.00 79.81 72 LEU A CA 1
ATOM 518 C C . LEU A 1 72 ? -7.974 -1.453 -10.375 1.00 79.81 72 LEU A C 1
ATOM 520 O O . LEU A 1 72 ? -9.150 -1.741 -10.165 1.00 79.81 72 LEU A O 1
ATOM 524 N N . PHE A 1 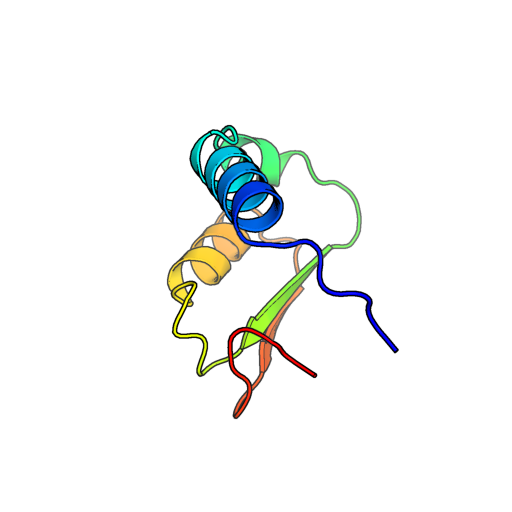73 ? -7.575 -0.856 -11.503 1.00 69.75 73 PHE A N 1
ATOM 525 C CA . PHE A 1 73 ? -8.453 -0.350 -12.566 1.00 69.75 73 PHE A CA 1
ATOM 526 C C . PHE A 1 73 ? -8.012 -0.801 -13.959 1.00 69.75 73 PHE A C 1
ATOM 528 O O . PHE A 1 73 ? -6.787 -0.954 -14.176 1.00 69.75 73 PHE A O 1
#

Foldseek 3Di:
DDDDPDDVVVVVVVVCVVPDDDCLVVLLVDDDAAEQEAEPAEPPDDCVVSVSSCVSNVNYHYYYHYPAYPPRD